Protein AF-K7EMR5-F1 (afdb_monomer)

GO terms:
  GO:0005829 cytosol (C, IDA)

Foldseek 3Di:
DVLVVLQCCCCVPLVHHDDPVLRQDPCCCVPVVDVVSVVSVVLSVLLSCCRDPCNVVVLVVLVVDDPVSVVVSLVSNVVVVVVSDPDDDDPPCVVCPVVSVVVSVVVVVVVVVVVVVVVVVVVVVVVVVVVVVVVVVVVVVVVVVVVVVPPDPDDDD

Secondary structure (DSSP, 8-state):
-HHHHHHHHHHHTS-----GGGS--HHHHHHH--HHHHHHHHHHHHHHHHHSTTHHHHHHHHHTS-HHHHHHHHHHHHHHHHHT-SS---S-GGGHHHHHHHHHHHHHHHHHHHHHHHHHHHHHHHHHHHHHHHHHHHHHHHHHHHHHHSS------

InterPro domains:
  IPR036872 CH domain superfamily [G3DSA:1.10.418.10] (1-84)
  IPR043936 HOOK, N-terminal [PF19047] (2-79)

pLDDT: mean 74.41, std 15.24, range [36.25, 96.5]

Sequence (157 aa):
MVLRSLVEYSQDVLAHPVSEEHLPDVSLIGEFSDPAELGKLLQLVLGCAISCEKKQDHIQRIMTLEESVQHVVMEAIQELMTKDTPDSLSPETYGNFDSQSRRYYFLSEEAEEGDELQQRCLDLERQLMLLSEEKQSLAQENAGLRERMGRPEGEGT

Radius of gyration: 29.7 Å; Cα contacts (8 Å, |Δi|>4): 59; chains: 1; bounding box: 85×49×80 Å

Structure (mmCIF, N/CA/C/O backbone):
data_AF-K7EMR5-F1
#
_entry.id   AF-K7EMR5-F1
#
loop_
_atom_site.group_PDB
_atom_site.id
_atom_site.type_symbol
_atom_site.label_atom_id
_atom_site.label_alt_id
_atom_site.label_comp_id
_atom_site.label_asym_id
_atom_site.label_entity_id
_atom_site.label_seq_id
_atom_site.pdbx_PDB_ins_code
_atom_site.Cartn_x
_atom_site.Cartn_y
_atom_site.Cartn_z
_atom_site.occupancy
_atom_site.B_iso_or_equiv
_atom_site.auth_seq_id
_atom_site.auth_comp_id
_atom_site.auth_asym_id
_atom_site.auth_atom_id
_atom_site.pdbx_PDB_model_num
ATOM 1 N N . MET A 1 1 ? 3.604 14.115 -19.178 1.00 62.75 1 MET A N 1
ATOM 2 C CA . MET A 1 1 ? 2.618 14.618 -18.192 1.00 62.75 1 MET A CA 1
ATOM 3 C C . MET A 1 1 ? 2.423 13.631 -17.051 1.00 62.75 1 MET A C 1
ATOM 5 O O . MET A 1 1 ? 2.716 14.007 -15.932 1.00 62.75 1 MET A O 1
ATOM 9 N N . VAL A 1 2 ? 2.045 12.376 -17.322 1.00 77.00 2 VAL A N 1
ATOM 10 C CA . VAL A 1 2 ? 1.773 11.359 -16.282 1.00 77.00 2 VAL A CA 1
ATOM 11 C C . VAL A 1 2 ? 2.958 11.110 -15.337 1.00 77.00 2 VAL A C 1
ATOM 13 O O . VAL A 1 2 ? 2.779 11.177 -14.128 1.00 77.00 2 VAL A O 1
ATOM 16 N N . LEU A 1 3 ? 4.171 10.906 -15.868 1.00 78.44 3 LEU A N 1
ATOM 17 C CA . LEU A 1 3 ? 5.360 10.665 -15.037 1.00 78.44 3 LEU A CA 1
ATOM 18 C C 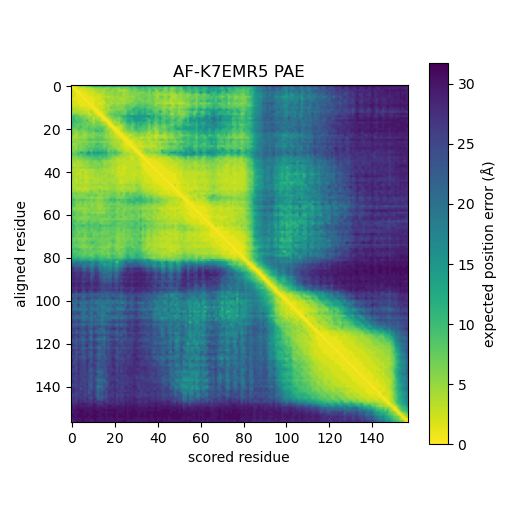. LEU A 1 3 ? 5.654 11.823 -14.076 1.00 78.44 3 LEU A C 1
ATOM 20 O O . LEU A 1 3 ? 5.881 11.611 -12.894 1.00 78.44 3 LEU A O 1
ATOM 24 N N . ARG A 1 4 ? 5.600 13.058 -14.581 1.00 78.31 4 ARG A N 1
ATOM 25 C CA . ARG A 1 4 ? 5.850 14.257 -13.779 1.00 78.31 4 ARG A CA 1
ATOM 26 C C . ARG A 1 4 ? 4.850 14.375 -12.627 1.00 78.31 4 ARG A C 1
ATOM 28 O O . ARG A 1 4 ? 5.267 14.607 -11.505 1.00 78.31 4 ARG A O 1
ATOM 35 N N . SER A 1 5 ? 3.565 14.150 -12.896 1.00 81.62 5 SER A N 1
ATOM 36 C CA . SER A 1 5 ? 2.531 14.180 -11.857 1.00 81.62 5 SER A CA 1
ATOM 37 C C . SER A 1 5 ? 2.688 13.059 -10.823 1.00 81.62 5 SER A C 1
ATOM 39 O O . SER A 1 5 ? 2.397 13.283 -9.657 1.00 81.62 5 SER A O 1
ATOM 41 N N . LEU A 1 6 ? 3.165 11.872 -11.220 1.00 80.25 6 LEU A N 1
ATOM 42 C CA . LEU A 1 6 ? 3.470 10.775 -10.289 1.00 80.25 6 LEU A CA 1
ATOM 43 C C . LEU A 1 6 ? 4.665 11.095 -9.387 1.00 80.25 6 LEU A C 1
ATOM 45 O O . LEU A 1 6 ? 4.617 10.827 -8.193 1.00 80.25 6 LEU A O 1
ATOM 49 N N . VAL A 1 7 ? 5.720 11.685 -9.948 1.00 78.69 7 VAL A N 1
ATOM 50 C CA . VAL A 1 7 ? 6.920 12.077 -9.196 1.00 78.69 7 VAL A CA 1
ATOM 51 C C . VAL A 1 7 ? 6.600 13.217 -8.229 1.00 78.69 7 VAL A C 1
ATOM 53 O O . VAL A 1 7 ? 6.974 13.133 -7.064 1.00 78.69 7 VAL A O 1
ATOM 56 N N . GLU A 1 8 ? 5.850 14.228 -8.683 1.00 81.19 8 GLU A N 1
ATOM 57 C CA . GLU A 1 8 ? 5.334 15.310 -7.831 1.00 81.19 8 GLU A CA 1
ATOM 58 C C . GLU A 1 8 ? 4.451 14.735 -6.708 1.00 81.19 8 GLU A C 1
ATOM 60 O O . GLU A 1 8 ? 4.652 15.064 -5.547 1.00 81.19 8 GLU A O 1
ATOM 65 N N . TYR A 1 9 ? 3.546 13.792 -7.000 1.00 78.00 9 TYR A N 1
ATOM 66 C CA . TYR A 1 9 ? 2.735 13.128 -5.968 1.00 78.00 9 TYR A CA 1
ATOM 67 C C . TYR A 1 9 ? 3.584 12.330 -4.962 1.00 78.00 9 TYR A C 1
ATOM 69 O O . TYR A 1 9 ? 3.358 12.412 -3.756 1.00 78.00 9 TYR A O 1
ATOM 77 N N . SER A 1 10 ? 4.591 11.592 -5.433 1.00 73.31 10 SER A N 1
ATOM 78 C CA . SER A 1 10 ? 5.501 10.839 -4.563 1.00 73.31 10 SER A CA 1
ATOM 79 C C . SER A 1 10 ? 6.297 11.745 -3.624 1.00 73.31 10 SER A C 1
ATOM 81 O O . SER A 1 10 ? 6.421 11.454 -2.435 1.00 73.31 10 SER A O 1
ATOM 83 N N . GLN A 1 11 ? 6.817 12.857 -4.141 1.00 75.50 11 GLN A N 1
ATOM 84 C CA . GLN A 1 11 ? 7.631 13.785 -3.360 1.00 75.50 11 GLN A CA 1
ATOM 85 C C . GLN A 1 11 ? 6.783 14.649 -2.422 1.00 75.50 11 GLN A C 1
ATOM 87 O O . GLN A 1 11 ? 7.103 14.754 -1.240 1.00 75.50 11 GLN A O 1
ATOM 92 N N . ASP A 1 12 ? 5.690 15.225 -2.924 1.00 73.62 12 ASP A N 1
ATOM 93 C CA . ASP A 1 12 ? 4.921 16.241 -2.200 1.00 73.62 12 ASP A CA 1
ATOM 94 C C . ASP A 1 12 ? 3.846 15.640 -1.286 1.00 73.62 12 ASP A C 1
ATOM 96 O O . ASP A 1 12 ? 3.530 16.221 -0.248 1.00 73.62 12 ASP A O 1
ATOM 100 N N . VAL A 1 13 ? 3.268 14.490 -1.657 1.00 72.75 13 VAL A N 1
ATOM 101 C CA . VAL A 1 13 ? 2.160 13.865 -0.908 1.00 72.75 13 VAL A CA 1
ATOM 102 C C . VAL A 1 13 ? 2.629 12.652 -0.115 1.00 72.75 13 VAL A C 1
ATOM 104 O O . VAL A 1 13 ? 2.249 12.499 1.043 1.00 72.75 13 VAL A O 1
ATOM 107 N N . LEU A 1 14 ? 3.465 11.799 -0.709 1.00 68.44 14 LEU A N 1
ATOM 108 C CA . LEU A 1 14 ? 3.949 10.576 -0.053 1.00 68.44 14 LEU A CA 1
ATOM 109 C C . LEU A 1 14 ? 5.230 10.794 0.766 1.00 68.44 14 LEU A C 1
ATOM 111 O O . LEU A 1 14 ? 5.680 9.871 1.449 1.00 68.44 14 LEU A O 1
ATOM 115 N N . ALA A 1 15 ? 5.819 11.996 0.686 1.00 66.19 15 ALA A N 1
ATOM 116 C CA . ALA A 1 15 ? 7.096 12.364 1.301 1.00 66.19 15 ALA A CA 1
ATOM 117 C C . ALA A 1 15 ? 8.231 11.354 1.017 1.00 66.19 15 ALA A C 1
ATOM 119 O O . ALA A 1 15 ? 9.170 11.234 1.803 1.00 66.19 15 ALA A O 1
ATOM 120 N N . HIS A 1 16 ? 8.139 10.629 -0.103 1.00 66.31 16 HIS A N 1
ATOM 121 C CA . HIS A 1 16 ? 9.112 9.636 -0.548 1.00 66.31 16 HIS A CA 1
ATOM 122 C C . HIS A 1 16 ? 9.869 10.193 -1.759 1.00 66.31 16 HIS A C 1
ATOM 124 O O . HIS A 1 16 ? 9.310 10.258 -2.865 1.00 66.31 16 HIS A O 1
ATOM 130 N N . PRO A 1 17 ? 11.127 10.638 -1.580 1.00 60.53 17 PRO A N 1
ATOM 131 C CA . PRO A 1 17 ? 11.932 11.141 -2.679 1.00 60.53 17 PRO A CA 1
ATOM 132 C C . PRO A 1 17 ? 12.360 9.991 -3.596 1.00 60.53 17 PRO A C 1
ATOM 134 O O . PRO A 1 17 ? 13.210 9.181 -3.247 1.00 60.53 17 PRO A O 1
ATOM 137 N N . VAL A 1 18 ? 11.790 9.948 -4.800 1.00 66.44 18 VAL A N 1
ATOM 138 C CA . VAL A 1 18 ? 12.200 9.001 -5.849 1.00 66.44 18 VAL A CA 1
ATOM 139 C C . VAL A 1 18 ? 13.603 9.369 -6.338 1.00 66.44 18 VAL A C 1
ATOM 141 O O . VAL A 1 18 ? 13.818 10.504 -6.774 1.00 66.44 18 VAL A O 1
ATOM 144 N N . SER A 1 19 ? 14.550 8.429 -6.288 1.00 66.69 19 SER A N 1
ATOM 145 C CA . SER A 1 19 ? 15.902 8.636 -6.828 1.00 66.69 19 SER A CA 1
ATOM 146 C C . SER A 1 19 ? 15.911 8.704 -8.359 1.00 66.69 19 SER A C 1
ATOM 148 O O . SER A 1 19 ? 15.122 8.041 -9.033 1.00 66.69 19 SER A O 1
ATOM 150 N N . GLU A 1 20 ? 16.854 9.470 -8.924 1.00 65.19 20 GLU A N 1
ATOM 151 C CA . GLU A 1 20 ? 17.022 9.629 -10.382 1.00 65.19 20 GLU A CA 1
ATOM 152 C C . GLU A 1 20 ? 17.265 8.303 -11.121 1.00 65.19 20 GLU A C 1
ATOM 154 O O . GLU A 1 20 ? 16.918 8.193 -12.293 1.00 65.19 20 GLU A O 1
ATOM 159 N N . GLU A 1 21 ? 17.789 7.270 -10.453 1.00 62.56 21 GLU A N 1
ATOM 160 C CA . GLU A 1 21 ? 17.985 5.944 -11.059 1.00 62.56 21 GLU A CA 1
ATOM 161 C C . GLU A 1 21 ? 16.680 5.149 -11.265 1.00 62.56 21 GLU A C 1
ATOM 163 O O . GLU A 1 21 ? 16.626 4.240 -12.100 1.00 62.56 21 GLU A O 1
ATOM 168 N N . HIS A 1 22 ? 15.624 5.484 -10.515 1.00 66.62 22 HIS A N 1
ATOM 169 C CA . HIS A 1 22 ? 14.318 4.813 -10.569 1.00 66.62 22 HIS A CA 1
ATOM 170 C C . HIS A 1 22 ? 13.307 5.566 -11.426 1.00 66.62 22 HIS A C 1
ATOM 172 O O . HIS A 1 22 ? 12.196 5.082 -11.637 1.00 66.62 22 HIS A O 1
ATOM 178 N N . LEU A 1 23 ? 13.687 6.736 -11.936 1.00 76.56 23 LEU A N 1
ATOM 179 C CA . LEU A 1 23 ? 12.877 7.497 -12.869 1.00 76.56 23 LEU A CA 1
ATOM 180 C C . LEU A 1 23 ? 12.849 6.777 -14.230 1.00 76.56 23 LEU A C 1
ATOM 182 O O . LEU A 1 23 ? 13.896 6.627 -14.860 1.00 76.56 23 LEU A O 1
ATOM 186 N N . PRO A 1 24 ? 11.674 6.321 -14.697 1.00 81.31 24 PRO A N 1
ATOM 187 C CA . PRO A 1 24 ? 11.547 5.677 -15.997 1.00 81.31 24 PRO A CA 1
ATOM 188 C C . PRO A 1 24 ? 11.782 6.673 -17.135 1.00 81.31 24 PRO A C 1
ATOM 190 O O . PRO A 1 24 ? 11.208 7.769 -17.155 1.00 81.31 24 PRO A O 1
ATOM 193 N N . ASP A 1 25 ? 12.554 6.265 -18.136 1.00 81.25 25 ASP A N 1
ATOM 194 C CA . ASP A 1 25 ? 12.742 7.035 -19.358 1.00 81.25 25 ASP A CA 1
ATOM 195 C C . ASP A 1 25 ? 11.563 6.816 -20.316 1.00 81.25 25 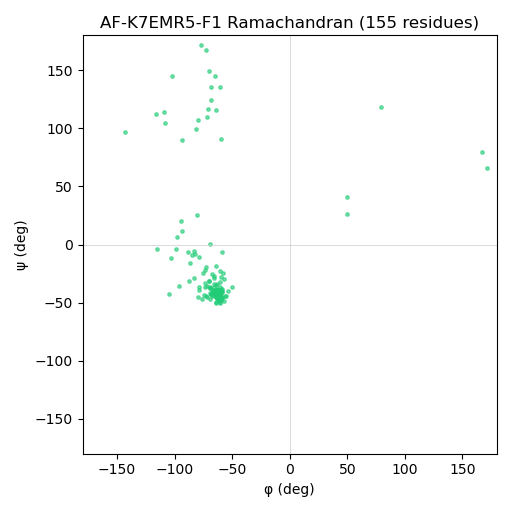ASP A C 1
ATOM 197 O O . ASP A 1 25 ? 11.466 5.840 -21.064 1.00 81.25 25 ASP A O 1
ATOM 201 N N . VAL A 1 26 ? 10.646 7.781 -20.314 1.00 80.81 26 VAL A N 1
ATOM 202 C CA . VAL A 1 26 ? 9.466 7.806 -21.191 1.00 80.81 26 VAL A CA 1
ATOM 203 C C . VAL A 1 26 ? 9.812 7.819 -22.683 1.00 80.81 26 VAL A C 1
ATOM 205 O O . VAL A 1 26 ? 8.975 7.403 -23.487 1.00 80.81 26 VAL A O 1
ATOM 208 N N . SER A 1 27 ? 11.013 8.260 -23.062 1.00 81.25 27 SER A N 1
ATOM 209 C CA . SER A 1 27 ? 11.477 8.253 -24.455 1.00 81.25 27 SER A CA 1
ATOM 210 C C . SER A 1 27 ? 11.799 6.825 -24.892 1.00 81.25 27 SER A C 1
ATOM 212 O O . SER A 1 27 ? 11.336 6.381 -25.939 1.00 81.25 27 SER A O 1
ATOM 214 N N . LEU A 1 28 ? 12.495 6.064 -24.041 1.00 78.88 28 LEU A N 1
ATOM 215 C CA . LEU A 1 28 ? 12.808 4.654 -24.290 1.00 78.88 28 LEU A CA 1
ATOM 216 C C . LEU A 1 28 ? 11.550 3.772 -24.309 1.00 78.88 28 LEU A C 1
ATOM 218 O O . LEU A 1 28 ? 11.428 2.880 -25.151 1.00 78.88 28 LEU A O 1
ATOM 222 N N . ILE A 1 29 ? 10.566 4.069 -23.455 1.00 82.50 29 ILE A N 1
ATOM 223 C CA . ILE A 1 29 ? 9.261 3.388 -23.478 1.00 82.50 29 ILE A CA 1
ATOM 224 C C . ILE A 1 29 ? 8.523 3.677 -24.791 1.00 82.50 29 ILE A C 1
ATOM 226 O O . ILE A 1 29 ? 8.023 2.757 -25.437 1.00 82.50 29 ILE A O 1
ATOM 230 N N . GLY A 1 30 ? 8.436 4.950 -25.185 1.00 80.19 30 GLY A N 1
ATOM 231 C CA . GLY A 1 30 ? 7.654 5.373 -26.347 1.00 80.19 30 GLY A CA 1
ATOM 232 C C . GLY A 1 30 ? 8.269 4.981 -27.690 1.00 80.19 30 GLY A C 1
ATOM 233 O O . GLY A 1 30 ? 7.536 4.651 -28.620 1.00 80.19 30 GLY A O 1
ATOM 234 N N . GLU A 1 31 ? 9.598 5.004 -27.795 1.00 83.50 31 GLU A N 1
ATOM 235 C CA . GLU A 1 31 ? 10.309 4.778 -29.059 1.00 83.50 31 GLU A CA 1
ATOM 236 C C . GLU A 1 31 ? 10.774 3.331 -29.237 1.00 83.50 31 GLU A C 1
ATOM 238 O O . GLU A 1 31 ? 10.729 2.807 -30.350 1.00 83.50 31 GLU A O 1
ATOM 243 N N . PHE A 1 32 ? 11.183 2.665 -28.154 1.00 80.12 32 PHE A N 1
ATOM 244 C CA . PHE A 1 32 ? 11.791 1.331 -28.214 1.00 80.12 32 PHE A CA 1
ATOM 245 C C . PHE A 1 32 ? 10.950 0.248 -27.537 1.00 80.12 32 PHE A C 1
ATOM 247 O O . PHE A 1 32 ? 11.304 -0.926 -27.624 1.00 80.12 32 PHE A O 1
ATOM 254 N N . SER A 1 33 ? 9.822 0.615 -26.910 1.00 80.81 33 SER A N 1
ATOM 255 C CA . SER A 1 33 ? 9.002 -0.308 -26.111 1.00 80.81 33 SER A CA 1
ATOM 256 C C . SER A 1 33 ? 9.847 -1.084 -25.098 1.00 80.81 33 SER A C 1
ATOM 258 O O . SER A 1 33 ? 9.665 -2.289 -24.927 1.00 80.81 33 SER A O 1
ATOM 260 N N . ASP A 1 34 ? 10.801 -0.393 -24.463 1.00 85.19 34 ASP A N 1
ATOM 261 C CA . ASP A 1 34 ? 11.733 -1.017 -23.531 1.00 85.19 34 ASP A CA 1
ATOM 262 C C . ASP A 1 34 ? 10.971 -1.579 -22.311 1.00 85.19 34 ASP A C 1
ATOM 264 O O . ASP A 1 34 ? 10.362 -0.812 -21.551 1.00 85.19 34 ASP A O 1
ATOM 268 N N . PRO A 1 35 ? 10.972 -2.911 -22.107 1.00 81.62 35 PRO A N 1
ATOM 269 C CA . PRO A 1 35 ? 10.250 -3.533 -21.006 1.00 81.62 35 PRO A CA 1
ATOM 270 C C . PRO A 1 35 ? 10.845 -3.183 -19.636 1.00 81.62 35 PRO A C 1
ATOM 272 O O . PRO A 1 35 ? 10.112 -3.204 -18.647 1.00 81.62 35 PRO A O 1
ATOM 275 N N . ALA A 1 36 ? 12.135 -2.844 -19.552 1.00 81.94 36 ALA A N 1
ATOM 276 C CA . ALA A 1 36 ? 12.775 -2.462 -18.297 1.00 81.94 36 ALA A CA 1
ATOM 277 C C . ALA A 1 36 ? 12.296 -1.078 -17.835 1.00 81.94 36 ALA A C 1
ATOM 279 O O . ALA A 1 36 ? 11.913 -0.907 -16.678 1.00 81.94 36 ALA A O 1
ATOM 280 N N . GLU A 1 37 ? 12.239 -0.107 -18.749 1.00 81.88 37 GLU A N 1
ATOM 281 C CA . GLU A 1 37 ? 11.744 1.243 -18.450 1.00 81.88 37 GLU A CA 1
ATOM 282 C C . GLU A 1 37 ? 10.234 1.246 -18.178 1.00 81.88 37 GLU A C 1
ATOM 284 O O . GLU A 1 37 ? 9.757 1.924 -17.264 1.00 81.88 37 GLU A O 1
ATOM 289 N N . LEU A 1 38 ? 9.473 0.412 -18.895 1.00 83.31 38 LEU A N 1
ATOM 290 C CA . LEU A 1 38 ? 8.059 0.198 -18.591 1.00 83.31 38 LEU A CA 1
ATOM 291 C C . LEU A 1 38 ? 7.868 -0.429 -17.201 1.00 83.31 38 LEU A C 1
ATOM 293 O O . LEU A 1 38 ? 6.966 -0.027 -16.466 1.00 83.31 38 LEU A O 1
ATOM 297 N N . GLY A 1 39 ? 8.735 -1.371 -16.821 1.00 82.31 39 GLY A N 1
ATOM 298 C CA . GLY A 1 39 ? 8.759 -1.972 -15.489 1.00 82.31 39 GLY A CA 1
ATOM 299 C C . GLY A 1 39 ? 8.974 -0.939 -14.383 1.00 82.31 39 GLY A C 1
ATOM 300 O O . GLY A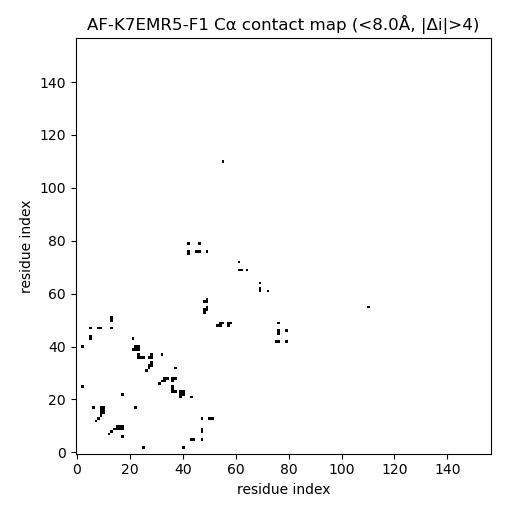 1 39 ? 8.202 -0.913 -13.426 1.00 82.31 39 GLY A O 1
ATOM 301 N N . LYS A 1 40 ? 9.938 -0.025 -14.551 1.00 82.69 40 LYS A N 1
ATOM 302 C CA . LYS A 1 40 ? 10.182 1.084 -13.608 1.00 82.69 40 LYS A CA 1
ATOM 303 C C . LYS A 1 40 ? 8.966 2.000 -13.460 1.00 82.69 40 LYS A C 1
ATOM 305 O O . LYS A 1 40 ? 8.614 2.393 -12.351 1.00 82.69 40 LYS A O 1
ATOM 310 N N . LEU A 1 41 ? 8.279 2.308 -14.564 1.00 83.69 41 LEU A N 1
ATOM 311 C CA . LEU A 1 41 ? 7.055 3.111 -14.523 1.00 83.69 41 LEU A CA 1
ATOM 312 C C . LEU A 1 41 ? 5.936 2.403 -13.751 1.00 83.69 41 LEU A C 1
ATOM 314 O O . LEU A 1 41 ? 5.265 3.031 -12.933 1.00 83.69 41 LEU A O 1
ATOM 318 N N . LEU A 1 42 ? 5.747 1.104 -13.985 1.00 84.19 42 LEU A N 1
ATOM 319 C CA . LEU A 1 42 ? 4.761 0.301 -13.262 1.00 84.19 42 LEU A CA 1
ATOM 320 C C . LEU A 1 42 ? 5.107 0.174 -11.775 1.00 84.19 42 LEU A C 1
ATOM 322 O O . LEU A 1 42 ? 4.211 0.295 -10.943 1.00 84.19 42 LEU A O 1
ATOM 326 N N . GLN A 1 43 ? 6.386 -0.002 -11.434 1.00 80.38 43 GLN A N 1
ATOM 327 C CA . GLN A 1 43 ? 6.859 -0.001 -10.049 1.00 80.38 43 GLN A CA 1
ATOM 328 C C . GLN A 1 43 ? 6.579 1.336 -9.361 1.00 80.38 43 GLN A C 1
ATOM 330 O O . GLN A 1 43 ? 6.043 1.338 -8.259 1.00 80.38 43 GLN A O 1
ATOM 335 N N . LEU A 1 44 ? 6.846 2.471 -10.011 1.00 80.88 44 LEU A N 1
ATOM 336 C CA . LEU A 1 44 ? 6.548 3.786 -9.441 1.00 80.88 44 LEU A CA 1
ATOM 337 C C . LEU A 1 44 ? 5.044 3.973 -9.184 1.00 80.88 44 LEU A C 1
ATOM 339 O O . LEU A 1 44 ? 4.645 4.466 -8.130 1.00 80.88 44 LEU A O 1
ATOM 343 N N . VAL A 1 45 ? 4.198 3.548 -10.127 1.00 85.12 45 VAL A N 1
ATOM 344 C CA . VAL A 1 45 ? 2.735 3.587 -9.963 1.00 85.12 45 VAL A CA 1
ATOM 345 C C . VAL A 1 45 ? 2.286 2.691 -8.811 1.00 85.12 45 VAL A C 1
ATOM 347 O O . VAL A 1 45 ? 1.455 3.107 -8.005 1.00 85.12 45 VAL A O 1
ATOM 350 N N . LEU A 1 46 ? 2.841 1.482 -8.713 1.00 82.94 46 LEU A N 1
ATOM 351 C CA . LEU A 1 46 ? 2.546 0.544 -7.637 1.00 82.94 46 LEU A CA 1
ATOM 352 C C . LEU A 1 46 ? 2.981 1.104 -6.279 1.00 82.94 46 LEU A C 1
ATOM 354 O O . LEU A 1 46 ? 2.178 1.096 -5.353 1.00 82.94 46 LEU A O 1
ATOM 358 N N . GLY A 1 47 ? 4.191 1.664 -6.190 1.00 79.75 47 GLY A N 1
ATOM 359 C CA . GLY A 1 47 ? 4.709 2.372 -5.017 1.00 79.75 47 GLY A CA 1
ATOM 360 C C . GLY A 1 47 ? 3.792 3.512 -4.580 1.00 79.75 47 GLY A C 1
ATOM 361 O O . GLY A 1 47 ? 3.440 3.624 -3.409 1.00 79.75 47 GLY A O 1
ATOM 362 N N . CYS A 1 48 ? 3.296 4.303 -5.533 1.00 82.38 48 CYS A N 1
ATOM 363 C CA . CYS A 1 48 ? 2.314 5.341 -5.233 1.00 82.38 48 CYS A CA 1
ATOM 364 C C . CYS A 1 48 ? 0.983 4.761 -4.725 1.00 82.38 48 CYS A C 1
ATOM 366 O O . CYS A 1 48 ? 0.378 5.320 -3.813 1.00 82.38 48 CYS A O 1
ATOM 368 N N . ALA A 1 49 ? 0.521 3.646 -5.296 1.00 82.88 49 ALA A N 1
ATOM 369 C CA . ALA A 1 49 ? -0.742 3.008 -4.930 1.00 82.88 49 ALA A CA 1
ATOM 370 C C . ALA A 1 49 ? -0.714 2.353 -3.538 1.00 82.88 49 ALA A C 1
ATOM 372 O O . ALA A 1 49 ? -1.741 2.327 -2.868 1.00 82.88 49 ALA A O 1
ATOM 373 N N . ILE A 1 50 ? 0.438 1.845 -3.091 1.00 79.50 50 ILE A N 1
ATOM 374 C CA . ILE A 1 50 ? 0.598 1.243 -1.753 1.00 79.50 50 ILE A CA 1
ATOM 375 C C . ILE A 1 50 ? 0.938 2.262 -0.659 1.00 79.50 50 ILE A C 1
ATOM 377 O O . ILE A 1 50 ? 0.830 1.946 0.524 1.00 79.50 50 ILE A O 1
ATOM 381 N N . SER A 1 51 ? 1.364 3.465 -1.039 1.00 76.00 51 SER A N 1
ATOM 382 C CA . SER A 1 51 ? 1.758 4.514 -0.093 1.00 76.00 51 SER A CA 1
ATOM 383 C C . SER A 1 51 ? 0.695 5.603 0.063 1.00 76.00 51 SER A C 1
ATOM 385 O O . SER A 1 51 ? 0.775 6.401 0.992 1.00 76.00 51 SER A O 1
ATOM 387 N N . CYS A 1 52 ? -0.321 5.643 -0.803 1.00 76.62 52 CYS A N 1
ATOM 388 C CA . CYS A 1 52 ? -1.399 6.627 -0.725 1.00 76.62 52 CYS A CA 1
ATOM 389 C C . CYS A 1 52 ? -2.373 6.368 0.439 1.00 76.62 52 CYS A C 1
ATOM 391 O O . CYS A 1 52 ? -2.415 5.289 1.029 1.00 76.62 52 CYS A O 1
ATOM 393 N N . GLU A 1 53 ? -3.231 7.346 0.738 1.00 76.00 53 GLU A N 1
ATOM 394 C CA . GLU A 1 53 ? -4.263 7.229 1.786 1.00 76.00 53 GLU A CA 1
ATOM 395 C C . GLU A 1 53 ? -5.205 6.034 1.566 1.00 76.00 53 GLU A C 1
ATOM 397 O O . GLU A 1 53 ? -5.692 5.434 2.520 1.00 76.00 53 GLU A O 1
ATOM 402 N N . LYS A 1 54 ? -5.426 5.647 0.303 1.00 76.75 54 LYS A N 1
ATOM 403 C CA . LYS A 1 54 ? -6.261 4.502 -0.088 1.00 76.75 54 LYS A CA 1
ATOM 404 C C . LYS A 1 54 ? -5.462 3.217 -0.295 1.00 76.75 54 LYS A C 1
ATOM 406 O O . LYS A 1 54 ? -5.938 2.309 -0.974 1.00 76.75 54 LYS A O 1
ATOM 411 N N . LYS A 1 55 ? -4.256 3.114 0.267 1.00 80.00 55 LYS A N 1
ATOM 412 C CA . LYS A 1 55 ? -3.403 1.927 0.121 1.00 80.00 55 LYS A CA 1
ATOM 413 C C . LYS A 1 55 ? -4.124 0.620 0.433 1.00 80.00 55 LYS A C 1
ATOM 415 O O . LYS A 1 55 ? -3.923 -0.355 -0.280 1.00 80.00 55 LYS A O 1
ATOM 420 N N . GLN A 1 56 ? -5.022 0.619 1.418 1.00 71.62 56 GLN A N 1
ATOM 421 C CA . GLN A 1 56 ? -5.786 -0.568 1.809 1.00 71.62 56 GLN A CA 1
ATOM 422 C C . GLN A 1 56 ? -6.731 -1.053 0.699 1.00 71.62 56 GLN A C 1
ATOM 424 O O . GLN A 1 56 ? -6.720 -2.232 0.357 1.00 71.62 56 GLN A O 1
ATOM 429 N N . ASP A 1 57 ? -7.447 -0.146 0.030 1.00 82.12 57 ASP A N 1
ATOM 430 C CA . ASP A 1 57 ? -8.305 -0.470 -1.122 1.00 82.12 57 ASP A CA 1
ATOM 431 C C . ASP A 1 57 ? -7.516 -1.073 -2.297 1.00 82.12 57 ASP A C 1
ATOM 433 O O . ASP A 1 57 ? -8.050 -1.848 -3.102 1.00 82.12 57 ASP A O 1
ATOM 437 N N . HIS A 1 58 ? -6.257 -0.658 -2.455 1.00 81.38 58 HIS A N 1
ATOM 438 C CA . HIS A 1 58 ? -5.360 -1.160 -3.491 1.00 81.38 58 HIS A CA 1
ATOM 439 C C . HIS A 1 58 ? -4.765 -2.518 -3.103 1.00 81.38 58 HIS A C 1
ATOM 441 O O . HIS A 1 58 ? -4.799 -3.444 -3.913 1.00 81.38 58 HIS A O 1
ATOM 447 N N . ILE A 1 59 ? -4.310 -2.665 -1.859 1.00 79.25 59 ILE A N 1
ATOM 448 C CA . ILE A 1 59 ? -3.797 -3.910 -1.275 1.00 79.25 59 ILE A CA 1
ATOM 449 C C . ILE A 1 59 ? -4.872 -5.007 -1.303 1.00 79.25 59 ILE A C 1
ATOM 451 O O . ILE A 1 59 ? -4.627 -6.106 -1.801 1.00 79.25 59 ILE A O 1
ATOM 455 N N . GLN A 1 60 ? -6.103 -4.697 -0.897 1.00 75.19 60 GLN A N 1
ATOM 456 C CA . GLN A 1 60 ? -7.212 -5.648 -0.935 1.00 75.19 60 GLN A CA 1
ATOM 457 C C . GLN A 1 60 ? -7.537 -6.090 -2.367 1.00 75.19 60 GLN A C 1
ATOM 459 O O . GLN A 1 60 ? -7.776 -7.271 -2.608 1.00 75.19 60 GLN A O 1
ATOM 464 N N . ARG A 1 61 ? -7.487 -5.178 -3.349 1.00 79.75 61 ARG A N 1
ATOM 465 C CA . ARG A 1 61 ? -7.626 -5.551 -4.768 1.00 79.75 61 ARG A CA 1
ATOM 466 C C . ARG A 1 61 ? -6.510 -6.481 -5.224 1.00 79.75 61 ARG A C 1
ATOM 468 O O . ARG A 1 61 ? -6.804 -7.427 -5.950 1.00 79.75 61 ARG A O 1
ATOM 475 N N . ILE A 1 62 ? -5.272 -6.260 -4.785 1.00 82.69 62 ILE A N 1
ATOM 476 C CA . ILE A 1 62 ? -4.150 -7.158 -5.083 1.00 82.69 62 ILE A CA 1
ATOM 477 C C . ILE A 1 62 ? -4.445 -8.567 -4.544 1.00 82.69 62 ILE A C 1
ATOM 479 O O . ILE A 1 62 ? -4.278 -9.525 -5.290 1.00 82.69 62 ILE A O 1
ATOM 483 N N . MET A 1 63 ? -5.014 -8.712 -3.340 1.00 77.25 63 MET A N 1
ATOM 484 C CA . MET A 1 63 ? -5.412 -10.029 -2.797 1.00 77.25 63 MET A CA 1
ATOM 485 C C . MET A 1 63 ? -6.510 -10.754 -3.576 1.00 77.25 63 MET A C 1
ATOM 487 O O . MET A 1 63 ? -6.701 -11.954 -3.394 1.00 77.25 63 MET A O 1
ATOM 491 N N . THR A 1 64 ? -7.272 -10.046 -4.409 1.00 82.06 64 THR A N 1
ATOM 492 C CA . THR A 1 64 ? -8.293 -10.678 -5.261 1.00 82.06 64 THR A CA 1
ATOM 493 C C . THR A 1 64 ? -7.726 -11.223 -6.571 1.00 82.06 64 THR A C 1
ATOM 495 O O . THR A 1 64 ? -8.442 -11.902 -7.307 1.00 82.06 64 THR A O 1
ATOM 498 N N . LEU A 1 65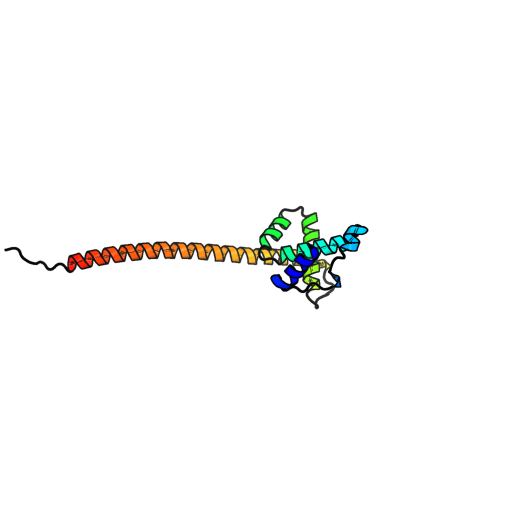 ? -6.459 -10.923 -6.881 1.00 82.75 65 LEU A N 1
ATOM 499 C CA . LEU A 1 65 ? -5.777 -11.410 -8.079 1.00 82.75 65 LEU A CA 1
ATOM 500 C C . LEU A 1 65 ? -5.349 -12.874 -7.920 1.00 82.75 65 LEU A C 1
ATOM 502 O O . LEU A 1 65 ? -5.436 -13.458 -6.846 1.00 82.75 65 LEU A O 1
ATOM 506 N N . GLU A 1 66 ? -4.868 -13.476 -9.002 1.00 84.19 66 GLU A N 1
ATOM 507 C CA . GLU A 1 66 ? -4.297 -14.823 -8.969 1.00 84.19 66 GLU A CA 1
ATOM 508 C C . GLU A 1 66 ? -3.013 -14.864 -8.123 1.00 84.19 66 GLU A C 1
ATOM 510 O O . GLU A 1 66 ? -2.228 -13.917 -8.142 1.00 84.19 66 GLU A O 1
ATOM 515 N N . GLU A 1 67 ? -2.771 -15.969 -7.414 1.00 78.12 67 GLU A N 1
ATOM 516 C CA . GLU A 1 67 ? -1.620 -16.151 -6.513 1.00 78.12 67 GLU A CA 1
ATOM 517 C C . GLU A 1 67 ? -0.274 -15.865 -7.206 1.00 78.12 67 GLU A C 1
ATOM 519 O O . GLU A 1 67 ? 0.592 -15.188 -6.655 1.00 78.12 67 GLU A O 1
ATOM 524 N N . SER A 1 68 ? -0.129 -16.287 -8.465 1.00 80.25 68 SER A N 1
ATOM 525 C CA . SER A 1 68 ? 1.054 -16.011 -9.289 1.00 80.25 68 SER A CA 1
ATOM 526 C C . SER A 1 68 ? 1.306 -14.511 -9.488 1.00 80.25 68 SER A C 1
ATOM 528 O O . SER A 1 68 ? 2.449 -14.060 -9.451 1.00 80.25 68 SER A O 1
ATOM 530 N N . VAL A 1 69 ? 0.243 -13.721 -9.647 1.00 81.00 69 VAL A N 1
ATOM 531 C CA . VAL A 1 69 ? 0.311 -12.265 -9.819 1.00 81.00 69 VAL A CA 1
ATOM 532 C C . VAL A 1 69 ? 0.538 -11.576 -8.477 1.00 81.00 69 VAL A C 1
ATOM 534 O O . VAL A 1 69 ? 1.329 -10.638 -8.403 1.00 81.00 69 VAL A O 1
ATOM 537 N N . GLN A 1 70 ? -0.100 -12.063 -7.410 1.00 75.62 70 GLN A N 1
ATOM 538 C CA . GLN A 1 70 ? 0.122 -11.564 -6.052 1.00 75.62 70 GLN A CA 1
ATOM 539 C C . GLN A 1 70 ? 1.595 -11.661 -5.658 1.00 75.62 70 GLN A C 1
ATOM 541 O O . GLN A 1 70 ? 2.146 -10.689 -5.148 1.00 75.62 70 GLN A O 1
ATOM 546 N N . HIS A 1 71 ? 2.248 -12.788 -5.957 1.00 76.25 71 HIS A N 1
ATOM 547 C CA . HIS A 1 71 ? 3.671 -12.976 -5.683 1.00 76.25 71 HIS A CA 1
ATOM 548 C C . HIS A 1 71 ? 4.553 -11.950 -6.393 1.00 76.25 71 HIS A C 1
ATOM 550 O O . HIS A 1 71 ? 5.383 -11.316 -5.746 1.00 76.25 71 HIS A O 1
ATOM 556 N N . VAL A 1 72 ? 4.331 -11.731 -7.691 1.00 82.25 72 VAL A N 1
ATOM 557 C CA . VAL A 1 72 ? 5.103 -10.753 -8.475 1.00 82.25 72 VAL A CA 1
ATOM 558 C C . VAL A 1 72 ? 4.898 -9.331 -7.943 1.00 82.25 72 VAL A C 1
ATOM 560 O O . VAL A 1 72 ? 5.850 -8.562 -7.819 1.00 82.25 72 VAL A O 1
ATOM 563 N N . VAL A 1 73 ? 3.660 -8.976 -7.592 1.00 82.81 73 VAL A N 1
ATOM 564 C CA . VAL A 1 73 ? 3.340 -7.660 -7.022 1.00 82.81 73 VAL A CA 1
ATOM 565 C C . VAL A 1 73 ? 3.973 -7.496 -5.639 1.00 82.81 73 VAL A C 1
ATOM 567 O O . VAL A 1 73 ? 4.540 -6.446 -5.352 1.00 82.81 73 VAL A O 1
ATOM 570 N N . MET A 1 74 ? 3.942 -8.532 -4.801 1.00 80.62 74 MET A N 1
ATOM 571 C CA . MET A 1 74 ? 4.561 -8.523 -3.476 1.00 80.62 74 MET A CA 1
ATOM 572 C C . MET A 1 74 ? 6.085 -8.360 -3.553 1.00 80.62 74 MET A C 1
ATOM 574 O O . MET A 1 74 ? 6.649 -7.569 -2.797 1.00 80.62 74 MET A O 1
ATOM 578 N N . GLU A 1 75 ? 6.751 -9.050 -4.484 1.00 78.56 75 GLU A N 1
ATOM 579 C CA . GLU A 1 75 ? 8.188 -8.881 -4.733 1.00 78.56 75 GLU A CA 1
ATOM 580 C C . GLU A 1 75 ? 8.524 -7.449 -5.169 1.00 78.56 75 GLU A C 1
ATOM 582 O O . GLU A 1 7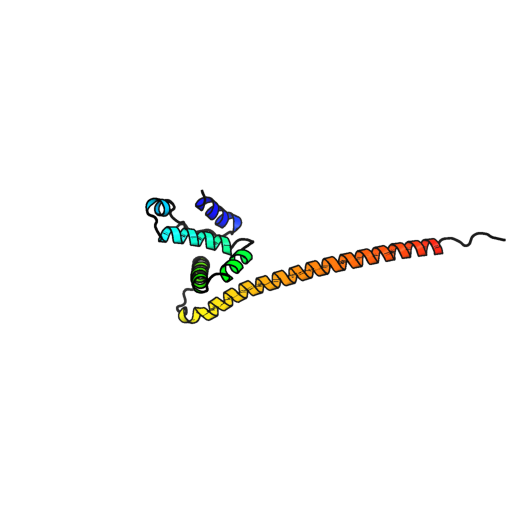5 ? 9.455 -6.848 -4.632 1.00 78.56 75 GLU A O 1
ATOM 587 N N . ALA A 1 76 ? 7.728 -6.862 -6.068 1.00 78.50 76 ALA A N 1
ATOM 588 C CA . ALA A 1 76 ? 7.922 -5.486 -6.524 1.00 78.50 76 ALA A CA 1
ATOM 589 C C . ALA A 1 76 ? 7.706 -4.448 -5.405 1.00 78.50 76 ALA A C 1
ATOM 591 O O . ALA A 1 76 ? 8.480 -3.499 -5.290 1.00 78.50 76 ALA A O 1
ATOM 592 N N . ILE A 1 77 ? 6.690 -4.637 -4.553 1.00 77.62 77 ILE A N 1
ATOM 593 C CA . ILE A 1 77 ? 6.446 -3.799 -3.364 1.00 77.62 77 ILE A CA 1
ATOM 594 C C . ILE A 1 77 ? 7.635 -3.868 -2.405 1.00 77.62 77 ILE A C 1
ATOM 596 O O . ILE A 1 77 ? 8.058 -2.854 -1.850 1.00 77.62 77 ILE A O 1
ATOM 600 N N . GLN A 1 78 ? 8.178 -5.067 -2.202 1.00 71.06 78 GLN A N 1
ATOM 601 C CA . GLN A 1 78 ? 9.306 -5.248 -1.309 1.00 71.06 78 GLN A CA 1
ATOM 602 C C . GLN A 1 78 ? 10.576 -4.614 -1.867 1.00 71.06 78 GLN A C 1
ATOM 604 O O . GLN A 1 78 ? 11.281 -3.981 -1.092 1.00 71.06 78 GLN A O 1
ATOM 609 N N . GLU A 1 79 ? 10.850 -4.741 -3.169 1.00 73.06 79 GLU A N 1
ATOM 610 C CA . GLU A 1 79 ? 11.999 -4.087 -3.807 1.00 73.06 79 GLU A CA 1
ATOM 611 C C . GLU A 1 79 ? 11.949 -2.562 -3.639 1.00 73.06 79 GLU A C 1
ATOM 613 O O . GLU A 1 79 ? 12.981 -1.944 -3.387 1.00 73.06 79 GLU A O 1
ATOM 618 N N . LEU A 1 80 ? 10.753 -1.967 -3.715 1.00 70.62 80 LEU A N 1
ATOM 619 C CA . LEU A 1 80 ? 10.538 -0.544 -3.441 1.00 70.62 80 LEU A CA 1
ATOM 620 C C . LEU A 1 80 ? 10.858 -0.207 -1.975 1.00 70.62 80 LEU A C 1
ATOM 622 O O . LEU A 1 80 ? 11.666 0.672 -1.706 1.00 70.62 80 LEU A O 1
ATOM 626 N N . MET A 1 81 ? 10.304 -0.967 -1.026 1.00 68.25 81 MET A N 1
ATOM 627 C CA . MET A 1 81 ? 10.472 -0.718 0.415 1.00 68.25 81 MET A CA 1
ATOM 628 C C . MET A 1 81 ? 11.891 -1.000 0.937 1.00 68.25 81 MET A C 1
ATOM 630 O O . MET A 1 81 ? 12.322 -0.369 1.899 1.00 68.25 81 MET A O 1
ATOM 634 N N . THR A 1 82 ? 12.625 -1.958 0.355 1.00 62.78 82 THR A N 1
ATOM 635 C CA . THR A 1 82 ? 14.003 -2.275 0.770 1.00 62.78 82 THR A CA 1
ATOM 636 C C . THR A 1 82 ? 15.038 -1.351 0.143 1.00 62.78 82 THR A C 1
ATOM 638 O O . THR A 1 82 ? 16.061 -1.105 0.779 1.00 62.78 82 THR A O 1
ATOM 641 N N . LYS A 1 83 ? 14.792 -0.810 -1.059 1.00 58.16 83 LYS A N 1
ATOM 642 C CA . LYS A 1 83 ? 15.666 0.203 -1.681 1.00 58.16 83 LYS A CA 1
ATOM 643 C C . LYS A 1 83 ? 15.685 1.529 -0.919 1.00 58.16 83 LYS A C 1
ATOM 645 O O . LYS A 1 83 ? 16.707 2.208 -0.955 1.00 58.16 83 LYS A O 1
ATOM 650 N N . ASP A 1 84 ? 14.616 1.855 -0.194 1.00 49.62 84 ASP A N 1
ATOM 651 C CA . ASP A 1 84 ? 14.514 3.080 0.611 1.00 49.62 84 ASP A CA 1
ATOM 652 C C . ASP A 1 84 ? 15.185 2.980 2.003 1.00 49.62 84 ASP A C 1
ATOM 654 O O . ASP A 1 84 ? 15.364 3.989 2.688 1.00 49.62 84 ASP A O 1
ATOM 658 N N . THR A 1 85 ? 15.632 1.788 2.425 1.00 39.03 85 THR A N 1
ATOM 659 C CA . THR A 1 85 ? 16.400 1.583 3.671 1.00 39.03 85 THR A CA 1
ATOM 660 C C . THR A 1 85 ? 17.865 1.230 3.376 1.00 39.03 85 THR A C 1
ATOM 662 O O . THR A 1 85 ? 18.121 0.129 2.891 1.00 39.03 85 THR A O 1
ATOM 665 N N . PRO A 1 86 ? 18.860 2.080 3.717 1.00 39.78 86 PRO A N 1
ATOM 666 C CA . PRO A 1 86 ? 20.268 1.827 3.386 1.00 39.78 86 PRO A CA 1
ATOM 667 C C . PRO A 1 86 ? 20.943 0.662 4.135 1.00 39.78 86 PRO A C 1
ATOM 669 O O . PRO A 1 86 ? 22.122 0.419 3.906 1.00 39.78 86 PRO A O 1
ATOM 672 N N . ASP A 1 87 ? 20.254 -0.060 5.022 1.00 38.09 87 ASP A N 1
ATOM 673 C CA . ASP A 1 87 ? 20.878 -1.069 5.884 1.00 38.09 87 ASP A CA 1
ATOM 674 C C . ASP A 1 87 ? 19.967 -2.284 6.103 1.00 38.09 87 ASP A C 1
ATOM 676 O O . ASP A 1 87 ? 19.109 -2.278 6.985 1.00 38.09 87 ASP A O 1
ATOM 680 N N . SER A 1 88 ? 20.170 -3.347 5.317 1.00 37.66 88 SER A N 1
ATOM 681 C CA . SER A 1 88 ? 20.159 -4.759 5.761 1.00 37.66 88 SER A CA 1
ATOM 682 C C . SER A 1 88 ? 20.101 -5.700 4.558 1.00 37.66 88 SER A C 1
ATOM 684 O O . SER A 1 88 ? 19.064 -6.266 4.221 1.00 37.66 88 SER A O 1
ATOM 686 N N . LEU A 1 89 ? 21.251 -5.907 3.919 1.00 39.34 89 LEU A N 1
ATOM 687 C CA . LEU A 1 89 ? 21.486 -7.115 3.134 1.00 39.34 89 LEU A CA 1
ATOM 688 C C . LEU A 1 89 ? 22.174 -8.136 4.046 1.00 39.34 89 LEU A C 1
ATOM 690 O O . LEU A 1 89 ? 23.402 -8.165 4.126 1.00 39.34 89 LEU A O 1
ATOM 694 N N . SER A 1 90 ? 21.394 -8.966 4.743 1.00 36.25 90 SER A N 1
ATOM 695 C CA . SER A 1 90 ? 21.895 -10.225 5.304 1.00 36.25 90 SER A CA 1
ATOM 696 C C . SER A 1 90 ? 21.443 -11.410 4.433 1.00 36.25 90 SER A C 1
ATOM 698 O O . SER A 1 90 ? 20.362 -11.366 3.843 1.00 36.25 90 SER A O 1
ATOM 700 N N . PRO A 1 91 ? 22.262 -12.471 4.278 1.00 42.72 91 PRO A N 1
ATOM 701 C CA . PRO A 1 91 ? 22.112 -13.483 3.223 1.00 42.72 91 PRO A CA 1
ATOM 702 C C . PRO A 1 91 ? 21.042 -14.553 3.521 1.00 42.72 91 PRO A C 1
ATOM 704 O O . PRO A 1 91 ? 21.130 -15.676 3.029 1.00 42.72 91 PRO A O 1
ATOM 707 N N . GLU A 1 92 ? 20.040 -14.249 4.345 1.00 40.41 92 GLU A N 1
ATOM 708 C CA . GLU A 1 92 ? 19.091 -15.238 4.884 1.00 40.41 92 GLU A CA 1
ATOM 709 C C . GLU A 1 92 ? 17.801 -15.380 4.053 1.00 40.41 92 GLU A C 1
ATOM 711 O O . GLU A 1 92 ? 16.862 -16.067 4.457 1.00 40.41 92 GLU A O 1
ATOM 716 N N . THR A 1 93 ? 17.762 -14.801 2.849 1.00 48.12 93 THR A N 1
ATOM 717 C CA . THR A 1 93 ? 16.584 -14.710 1.961 1.00 48.12 93 THR A CA 1
ATOM 718 C C . THR A 1 93 ? 15.972 -16.061 1.548 1.00 48.12 93 THR A C 1
ATOM 720 O O . THR A 1 93 ? 14.892 -16.097 0.967 1.00 4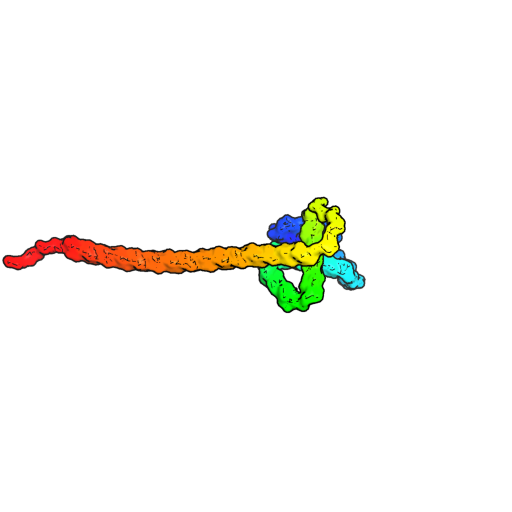8.12 93 THR A O 1
ATOM 723 N N . TYR A 1 94 ? 16.579 -17.200 1.890 1.00 44.28 94 TYR A N 1
ATOM 724 C CA . TYR A 1 94 ? 15.983 -18.517 1.641 1.00 44.28 94 TYR A CA 1
ATOM 725 C C . TYR A 1 94 ? 14.892 -18.921 2.662 1.00 44.28 94 TYR A C 1
ATOM 727 O O . TYR A 1 94 ? 14.156 -19.871 2.419 1.00 44.28 94 TYR A O 1
ATOM 735 N N . GLY A 1 95 ? 14.735 -18.192 3.779 1.00 42.97 95 GLY A N 1
ATOM 736 C CA . GLY A 1 95 ? 13.632 -18.373 4.746 1.00 42.97 95 GLY A CA 1
ATOM 737 C C . GLY A 1 95 ? 12.451 -17.402 4.570 1.00 42.97 95 GLY A C 1
ATOM 738 O O . GLY A 1 95 ? 11.553 -17.354 5.407 1.00 42.97 95 GLY A O 1
ATOM 739 N N . ASN A 1 96 ? 12.472 -16.591 3.510 1.00 54.25 96 ASN A N 1
ATOM 740 C CA . ASN A 1 96 ? 11.754 -15.318 3.406 1.00 54.25 96 ASN A CA 1
ATOM 741 C C . ASN A 1 96 ? 10.226 -15.432 3.242 1.00 54.25 96 ASN A C 1
ATOM 743 O O . ASN A 1 96 ? 9.530 -14.481 3.566 1.00 54.25 96 ASN A O 1
ATOM 747 N N . PHE A 1 97 ? 9.681 -16.578 2.827 1.00 48.69 97 PHE A N 1
ATOM 748 C CA . PHE A 1 97 ? 8.238 -16.707 2.577 1.00 48.69 97 PHE A CA 1
ATOM 749 C C . PHE A 1 97 ? 7.381 -16.560 3.851 1.00 48.69 97 PHE A C 1
ATOM 751 O O . PHE A 1 97 ? 6.350 -15.894 3.822 1.00 48.69 97 PHE A O 1
ATOM 758 N N . ASP A 1 98 ? 7.824 -17.124 4.985 1.00 56.59 98 ASP A N 1
ATOM 759 C CA . ASP A 1 98 ? 7.108 -17.028 6.276 1.00 56.59 98 ASP A CA 1
ATOM 760 C C . ASP A 1 98 ? 7.237 -15.624 6.892 1.00 56.59 98 ASP A C 1
ATOM 762 O O . ASP A 1 98 ? 6.326 -15.100 7.526 1.00 56.59 98 ASP A O 1
ATOM 766 N N . SER A 1 99 ? 8.378 -14.975 6.667 1.00 56.03 99 SER A N 1
ATOM 767 C CA . SER A 1 99 ? 8.632 -13.602 7.110 1.00 56.03 99 SER A CA 1
ATOM 768 C C . SER A 1 99 ? 7.863 -12.576 6.267 1.00 56.03 99 SER A C 1
ATOM 770 O O . SER A 1 99 ? 7.386 -11.572 6.798 1.00 56.03 99 SER A O 1
ATOM 772 N N . GLN A 1 100 ? 7.722 -12.832 4.961 1.00 53.50 100 GLN A N 1
ATOM 773 C CA . GLN A 1 100 ? 6.955 -12.017 4.013 1.00 53.50 100 GLN A CA 1
ATOM 774 C C . GLN A 1 100 ? 5.452 -12.103 4.284 1.00 53.50 100 GLN A C 1
ATOM 776 O O . GLN A 1 100 ? 4.795 -11.067 4.375 1.00 53.50 100 GLN A O 1
ATOM 781 N N . SER A 1 101 ? 4.918 -13.311 4.487 1.00 58.88 101 SER A N 1
ATOM 782 C CA . SER A 1 101 ? 3.505 -13.507 4.828 1.00 58.88 101 SER A CA 1
ATOM 783 C C . SER A 1 101 ? 3.145 -12.868 6.173 1.00 58.88 101 SER A C 1
ATOM 785 O O . SER A 1 101 ? 2.116 -12.203 6.274 1.00 58.88 101 SER A O 1
ATOM 787 N N . ARG A 1 102 ? 4.026 -12.955 7.182 1.00 59.78 102 ARG A N 1
ATOM 788 C CA . ARG A 1 102 ? 3.851 -12.259 8.472 1.00 59.78 102 ARG A CA 1
ATOM 789 C C . ARG A 1 102 ? 3.791 -10.743 8.340 1.00 59.78 102 ARG A C 1
ATOM 791 O O . ARG A 1 102 ? 2.998 -10.112 9.026 1.00 59.78 102 ARG A O 1
ATOM 798 N N . ARG A 1 103 ? 4.623 -10.146 7.483 1.00 60.06 103 ARG A N 1
ATOM 799 C CA . ARG A 1 103 ? 4.654 -8.686 7.302 1.00 60.06 103 ARG A CA 1
ATOM 800 C C . ARG A 1 103 ? 3.384 -8.179 6.621 1.00 60.06 103 ARG A C 1
ATOM 802 O O . ARG A 1 103 ? 2.872 -7.129 6.985 1.00 60.06 103 ARG A O 1
ATOM 809 N N . TYR A 1 104 ? 2.864 -8.949 5.670 1.00 61.41 104 TYR A N 1
ATOM 810 C CA . TYR A 1 104 ? 1.583 -8.662 5.040 1.00 61.41 104 TYR A CA 1
ATOM 811 C C . TYR A 1 104 ? 0.410 -8.809 6.024 1.00 61.41 104 TYR A C 1
ATOM 813 O O . TYR A 1 104 ? -0.444 -7.933 6.093 1.00 61.41 104 TYR A O 1
ATOM 821 N N . TYR A 1 105 ? 0.417 -9.872 6.836 1.00 64.62 105 TYR A N 1
ATOM 822 C CA . TYR A 1 105 ? -0.578 -10.089 7.889 1.00 64.62 105 TYR A CA 1
ATOM 823 C C . TYR A 1 105 ? -0.583 -8.955 8.928 1.00 64.62 105 TYR A C 1
ATOM 825 O O . TYR A 1 105 ? -1.641 -8.481 9.326 1.00 64.62 105 TYR A O 1
ATOM 833 N N . PHE A 1 106 ? 0.596 -8.454 9.300 1.00 63.62 106 PHE A N 1
ATOM 834 C CA . PHE A 1 106 ? 0.725 -7.315 10.209 1.00 63.62 106 PHE A CA 1
ATOM 835 C C . PHE A 1 106 ? 0.090 -6.036 9.634 1.00 63.62 106 PHE A C 1
ATOM 837 O O . PHE A 1 106 ? -0.650 -5.349 10.328 1.00 63.62 106 PHE A O 1
ATOM 844 N N . LEU A 1 107 ? 0.300 -5.755 8.341 1.00 65.88 107 LEU A N 1
ATOM 845 C CA . LEU A 1 107 ? -0.329 -4.613 7.662 1.00 65.88 107 LEU A CA 1
ATOM 846 C C . LEU A 1 107 ? -1.858 -4.739 7.556 1.00 65.88 107 LEU A C 1
ATOM 848 O O . LEU A 1 107 ? -2.541 -3.714 7.494 1.00 65.88 107 LEU A O 1
ATOM 852 N N . SER A 1 108 ? -2.391 -5.967 7.510 1.00 65.62 108 SER A N 1
ATOM 853 C CA . SER A 1 108 ? -3.836 -6.209 7.580 1.00 65.62 108 SER A CA 1
ATOM 854 C C . SER A 1 108 ? -4.390 -6.122 9.004 1.00 65.62 108 SER A C 1
ATOM 856 O O . SER A 1 108 ? -5.474 -5.578 9.172 1.00 65.62 108 SER A O 1
ATOM 858 N N . GLU A 1 109 ? -3.656 -6.577 10.026 1.00 63.56 109 GLU A N 1
ATOM 859 C CA . GLU A 1 109 ? -4.071 -6.441 11.434 1.00 63.56 109 GLU A CA 1
ATOM 860 C C . GLU A 1 109 ? -4.140 -4.970 11.859 1.00 63.56 109 GLU A C 1
ATOM 862 O O . GLU A 1 109 ? -5.143 -4.545 12.425 1.00 63.56 109 GLU A O 1
ATOM 867 N N . GLU A 1 110 ? -3.134 -4.158 11.512 1.00 60.38 110 GLU A N 1
ATOM 868 C CA . GLU A 1 110 ? -3.164 -2.713 11.793 1.00 60.38 110 GLU A CA 1
ATOM 869 C C . GLU A 1 110 ? -4.355 -2.008 11.112 1.00 60.38 110 GLU A C 1
ATOM 871 O O . GLU A 1 110 ? -4.843 -0.988 11.602 1.00 60.38 110 GLU A O 1
ATOM 876 N N . ALA A 1 111 ? -4.835 -2.536 9.979 1.00 59.78 111 ALA A N 1
ATOM 877 C CA . ALA A 1 111 ? -6.026 -2.026 9.304 1.00 59.78 111 ALA A CA 1
ATOM 878 C C . ALA A 1 111 ? -7.316 -2.422 10.041 1.00 59.78 111 ALA A C 1
ATOM 880 O O . ALA A 1 111 ? -8.194 -1.583 10.232 1.00 59.78 111 ALA A O 1
ATOM 881 N N . GLU A 1 112 ? -7.406 -3.672 10.496 1.00 68.31 112 GLU A N 1
ATOM 882 C CA . GLU A 1 112 ? -8.566 -4.193 11.224 1.00 68.31 112 GLU A CA 1
ATOM 883 C C . GLU A 1 112 ? -8.738 -3.500 12.588 1.00 68.31 112 GLU A C 1
ATOM 885 O O . GLU A 1 112 ? -9.845 -3.095 12.941 1.00 68.31 112 GLU A O 1
ATOM 890 N N . GLU A 1 113 ? -7.642 -3.230 13.307 1.00 69.31 113 GLU A N 1
ATOM 891 C CA . GLU A 1 113 ? -7.672 -2.437 14.547 1.00 69.31 113 GLU A CA 1
ATOM 892 C C . GLU A 1 113 ? -8.191 -1.005 14.319 1.00 69.31 113 GLU A C 1
ATOM 894 O O . GLU A 1 113 ? -8.917 -0.449 15.154 1.00 69.31 113 GLU A O 1
ATOM 899 N N . GLY A 1 114 ? -7.846 -0.398 13.178 1.00 75.69 114 GLY A N 1
ATOM 900 C CA . GLY A 1 114 ? -8.347 0.917 12.776 1.00 75.69 114 GLY A CA 1
ATOM 901 C C . GLY A 1 114 ? -9.861 0.922 12.553 1.00 75.69 114 GLY A C 1
ATOM 902 O O . GLY A 1 114 ? -10.560 1.806 13.062 1.00 75.69 114 GLY A O 1
ATOM 903 N N . ASP A 1 115 ? -10.372 -0.091 11.856 1.00 80.19 115 ASP A N 1
ATOM 904 C CA . ASP A 1 115 ? -11.802 -0.258 11.586 1.00 80.19 115 ASP A CA 1
ATOM 905 C C . ASP A 1 115 ? -12.597 -0.536 12.874 1.00 80.19 115 ASP A C 1
ATOM 907 O O . ASP A 1 115 ? -13.661 0.056 13.093 1.00 80.19 115 ASP A O 1
ATOM 911 N N . GLU A 1 116 ? -12.065 -1.358 13.785 1.00 84.88 116 GLU A N 1
ATOM 912 C CA . GLU A 1 116 ? -12.678 -1.617 15.094 1.00 84.88 116 GLU A CA 1
ATOM 913 C C . GLU A 1 116 ? -12.759 -0.352 15.963 1.00 84.88 116 GLU A C 1
ATOM 915 O O . GLU A 1 116 ? -13.787 -0.083 16.603 1.00 84.88 116 GLU A O 1
ATOM 920 N N . LEU A 1 117 ? -11.691 0.454 15.984 1.00 84.81 117 LEU A N 1
ATOM 921 C CA . LEU A 1 117 ? -11.671 1.738 16.688 1.00 84.81 117 LEU A CA 1
ATOM 922 C C . LEU A 1 117 ? -12.686 2.716 16.093 1.00 84.81 117 LEU A C 1
ATOM 924 O O . LEU A 1 117 ? -13.417 3.377 16.839 1.00 84.81 117 LEU A O 1
ATOM 928 N N . GLN A 1 118 ? -12.777 2.786 14.764 1.00 86.62 118 GLN A N 1
ATOM 929 C CA . GLN A 1 118 ? -13.750 3.629 14.077 1.00 86.62 118 GLN A CA 1
ATOM 930 C C . GLN A 1 118 ? -15.188 3.196 14.390 1.00 86.62 118 GLN A C 1
ATOM 932 O O . GLN A 1 118 ? -16.038 4.041 14.689 1.00 86.62 118 GLN A O 1
ATOM 937 N N . GLN A 1 119 ? -15.461 1.891 14.397 1.00 91.25 119 GLN A N 1
ATOM 938 C CA . GLN A 1 119 ? -16.773 1.356 14.746 1.00 91.25 119 GLN A CA 1
ATOM 939 C C . GLN A 1 119 ? -17.145 1.670 16.204 1.00 91.25 119 GLN A C 1
ATOM 941 O O . GLN A 1 119 ? -18.260 2.121 16.475 1.00 91.25 119 GLN A O 1
ATOM 946 N N . ARG A 1 120 ? -16.195 1.547 17.141 1.00 92.94 120 ARG A N 1
ATOM 947 C CA . ARG A 1 120 ? -16.403 1.949 18.543 1.00 92.94 120 ARG A CA 1
ATOM 948 C C . ARG A 1 120 ? -16.708 3.435 18.706 1.00 92.94 120 ARG A C 1
ATOM 950 O O . ARG A 1 120 ? -17.542 3.787 19.540 1.00 92.94 120 ARG A O 1
ATOM 957 N N . CYS A 1 121 ? -16.050 4.304 17.942 1.00 93.06 121 CYS A N 1
ATOM 958 C CA . CYS A 1 121 ? -16.343 5.737 17.961 1.00 93.06 121 CYS A CA 1
ATOM 959 C C . CYS A 1 121 ? -17.788 6.016 17.528 1.00 93.06 121 CYS A C 1
ATOM 961 O O . CYS A 1 121 ? -18.502 6.727 18.235 1.00 93.06 121 CYS A O 1
ATOM 963 N N . LEU A 1 122 ? -18.246 5.397 16.434 1.00 95.19 122 LEU A N 1
ATOM 964 C CA . LEU A 1 122 ? -19.626 5.540 15.954 1.00 95.19 122 LEU A CA 1
ATOM 965 C C . LEU A 1 122 ? -20.655 5.060 16.990 1.00 95.19 122 LEU A C 1
ATOM 967 O O . LEU A 1 122 ? -21.676 5.717 17.211 1.00 95.19 122 LEU A O 1
ATOM 971 N N . ASP A 1 123 ? -20.386 3.941 17.663 1.00 95.62 123 ASP A N 1
ATOM 972 C CA . ASP A 1 123 ? -21.270 3.417 18.709 1.00 95.62 123 ASP A CA 1
ATOM 973 C C . ASP A 1 123 ? -21.345 4.352 19.928 1.00 95.62 123 ASP A C 1
ATOM 975 O O . ASP A 1 123 ? -22.433 4.596 20.465 1.00 95.62 123 ASP A O 1
ATOM 979 N N . LEU A 1 124 ? -20.209 4.922 20.345 1.00 95.44 124 LEU A N 1
ATOM 980 C CA . LEU A 1 124 ? -20.148 5.896 21.439 1.00 95.44 124 LEU A CA 1
ATOM 981 C C . LEU A 1 124 ? -20.893 7.194 21.102 1.00 95.44 124 LEU A C 1
ATOM 983 O O . LEU A 1 124 ? -21.635 7.705 21.943 1.00 95.44 124 LEU A O 1
ATOM 987 N N . GLU A 1 125 ? -20.756 7.710 19.880 1.00 94.44 125 GLU A N 1
ATOM 988 C CA . GLU A 1 125 ? -21.509 8.883 19.412 1.00 94.44 125 GLU A CA 1
ATOM 989 C C . GLU A 1 125 ? -23.022 8.644 19.475 1.00 94.44 125 GLU A C 1
ATOM 991 O O . GLU A 1 125 ? -23.788 9.506 19.920 1.00 94.44 125 GLU A O 1
ATOM 996 N N . ARG A 1 126 ? -23.460 7.439 19.101 1.00 96.00 126 ARG A N 1
ATOM 997 C CA . ARG A 1 126 ? -24.871 7.048 19.148 1.00 96.00 126 ARG A CA 1
ATOM 998 C C . ARG A 1 126 ? -25.399 6.965 20.580 1.00 96.00 126 ARG A C 1
ATOM 1000 O O . ARG A 1 126 ? -26.506 7.432 20.849 1.00 96.00 126 ARG A O 1
ATOM 1007 N N . GLN A 1 127 ? -24.609 6.427 21.511 1.00 95.88 127 GLN A N 1
ATOM 1008 C CA . GLN A 1 127 ? -24.963 6.415 22.935 1.00 95.88 127 GLN A CA 1
ATOM 1009 C C . GLN A 1 127 ? -25.049 7.826 23.524 1.00 95.88 127 GLN A C 1
ATOM 1011 O O . GLN A 1 127 ? -25.979 8.116 24.278 1.00 95.88 127 GLN A O 1
ATOM 1016 N N . LEU A 1 128 ? -24.121 8.719 23.164 1.00 95.69 128 LEU A N 1
ATOM 1017 C CA . LEU A 1 128 ? -24.158 10.117 23.601 1.00 95.69 128 LEU A CA 1
ATOM 1018 C C . LEU A 1 128 ? -25.419 10.836 23.114 1.00 95.69 128 LEU A C 1
ATOM 1020 O O . LEU A 1 128 ? -26.017 11.588 23.885 1.00 95.69 128 LEU A O 1
ATOM 1024 N N . MET A 1 129 ? -25.849 10.583 21.873 1.00 95.19 129 MET A N 1
ATOM 1025 C CA . MET A 1 129 ? -27.094 11.137 21.332 1.00 95.19 129 MET A CA 1
ATOM 1026 C C . MET A 1 129 ? -28.313 10.684 22.149 1.00 95.19 129 MET A C 1
ATOM 1028 O O . MET A 1 129 ? -29.093 11.526 22.591 1.00 95.19 129 MET A O 1
ATOM 1032 N N . LEU A 1 130 ? -28.438 9.382 22.424 1.00 96.12 130 LEU A N 1
ATOM 1033 C CA . LEU A 1 130 ? -29.556 8.834 23.204 1.00 96.12 130 LEU A CA 1
ATOM 1034 C C . LEU A 1 130 ? -29.597 9.394 24.634 1.00 96.12 130 LEU A C 1
ATOM 1036 O O . LEU A 1 130 ? -30.641 9.847 25.101 1.00 96.12 130 LEU A O 1
ATOM 1040 N N . LEU A 1 131 ? -28.450 9.428 25.319 1.00 95.56 131 LEU A N 1
ATOM 1041 C CA . LEU A 1 131 ? -28.349 9.991 26.670 1.00 95.56 131 LEU A CA 1
ATOM 1042 C C . LEU A 1 131 ? -28.650 11.495 26.696 1.00 95.56 131 LEU A C 1
ATOM 1044 O O . LEU A 1 131 ? -29.226 12.000 27.660 1.00 95.56 131 LEU A O 1
ATOM 1048 N N . SER A 1 132 ? -28.263 12.224 25.648 1.00 95.56 132 SER A N 1
ATOM 1049 C CA . SER A 1 132 ? -28.599 13.639 25.474 1.00 95.56 132 SER A CA 1
ATOM 1050 C C . SER A 1 132 ? -30.113 13.852 25.375 1.00 95.56 132 SER A C 1
ATOM 1052 O O . SER A 1 132 ? -30.650 14.716 26.071 1.00 95.56 132 SER A O 1
ATOM 1054 N N . GLU A 1 133 ? -30.802 13.055 24.556 1.00 96.50 133 GLU A N 1
ATOM 1055 C CA . GLU A 1 133 ? -32.262 13.111 24.407 1.00 96.50 133 GLU A CA 1
ATOM 1056 C C . GLU A 1 133 ? -32.979 12.774 25.719 1.00 96.50 133 GLU A C 1
ATOM 1058 O O . GLU A 1 133 ? -33.863 13.516 26.154 1.00 96.50 133 GLU A O 1
ATOM 1063 N N . GLU A 1 134 ? -32.556 11.710 26.406 1.00 95.31 134 GLU A N 1
ATOM 1064 C CA . GLU A 1 134 ? -33.131 11.319 27.696 1.00 95.31 134 GLU A CA 1
ATOM 1065 C C . GLU A 1 134 ? -32.920 12.409 28.754 1.00 95.31 134 GLU A C 1
ATOM 1067 O O . GLU A 1 134 ? -33.863 12.810 29.441 1.00 95.31 134 GLU A O 1
ATOM 1072 N N . LYS A 1 135 ? -31.707 12.971 28.843 1.00 95.12 135 LYS A N 1
ATOM 1073 C CA . LYS A 1 135 ? -31.410 14.095 29.740 1.00 95.12 135 LYS A CA 1
ATOM 1074 C C . LYS A 1 135 ? -32.299 15.299 29.436 1.00 95.12 135 LYS A C 1
ATOM 1076 O O . LYS A 1 135 ? -32.746 15.968 30.368 1.00 95.12 135 LYS A O 1
ATOM 1081 N N . GLN A 1 136 ? -32.549 15.597 28.163 1.00 95.69 136 GLN A N 1
ATOM 1082 C CA . GLN A 1 136 ? -33.409 16.707 27.763 1.00 95.69 136 GLN A CA 1
ATOM 1083 C C . GLN A 1 136 ? -34.873 16.445 28.141 1.00 95.69 136 GLN A C 1
ATOM 1085 O O . GLN A 1 136 ? -35.519 17.336 28.694 1.00 95.69 136 GLN A O 1
ATOM 1090 N N . SER A 1 137 ? -35.363 15.221 27.934 1.00 95.38 137 SER A N 1
ATOM 1091 C CA . SER A 1 137 ? -36.702 14.789 28.351 1.00 95.38 137 SER A CA 1
ATOM 1092 C C . SER A 1 137 ? -36.880 14.893 29.869 1.00 95.38 137 SER A C 1
ATOM 1094 O O . SER A 1 137 ? -37.806 15.544 30.352 1.00 95.38 137 SER A O 1
ATOM 1096 N N . LEU A 1 138 ? -35.942 14.338 30.641 1.00 93.88 138 LEU A N 1
ATOM 1097 C CA . LEU A 1 138 ? -35.960 14.404 32.104 1.00 93.88 138 LEU A CA 1
ATOM 1098 C C . LEU A 1 138 ? -35.834 15.840 32.624 1.00 93.88 138 LEU A C 1
ATOM 1100 O O . LEU A 1 138 ? -36.413 16.175 33.659 1.00 93.88 138 LEU A O 1
ATOM 1104 N N . ALA A 1 139 ? -35.082 16.703 31.935 1.00 93.94 139 ALA A N 1
ATOM 1105 C CA . ALA A 1 139 ? -34.982 18.116 32.283 1.00 93.94 139 ALA A CA 1
ATOM 1106 C C . ALA A 1 139 ? -36.309 18.854 32.051 1.00 93.94 139 ALA A C 1
ATOM 1108 O O . ALA A 1 139 ? -36.707 19.656 32.898 1.00 93.94 139 ALA A O 1
ATOM 1109 N N . GLN A 1 140 ? -37.010 18.562 30.950 1.00 93.44 140 GLN A N 1
ATOM 1110 C CA . GLN A 1 140 ? -38.345 19.102 30.676 1.00 93.44 140 GLN A CA 1
ATOM 1111 C C . GLN A 1 140 ? -39.368 18.623 31.711 1.00 93.44 140 GLN A C 1
ATOM 1113 O O . GLN A 1 140 ? -40.119 19.436 32.252 1.00 93.44 140 GLN A O 1
ATOM 1118 N N . GLU A 1 141 ? -39.363 17.333 32.047 1.00 91.88 141 GLU A N 1
ATOM 1119 C CA . GLU A 1 141 ? -40.255 16.777 33.066 1.00 91.88 141 GLU A CA 1
ATOM 1120 C C . GLU A 1 141 ? -39.987 17.391 34.449 1.00 91.88 141 GLU A C 1
ATOM 1122 O O . GLU A 1 141 ? -40.914 17.849 35.120 1.00 91.88 141 GLU A O 1
ATOM 1127 N N . ASN A 1 142 ? -38.716 17.495 34.854 1.00 88.50 142 ASN A N 1
ATOM 1128 C CA . ASN A 1 142 ? -38.336 18.158 36.104 1.00 88.50 142 ASN A CA 1
ATOM 1129 C C . ASN A 1 142 ? -38.761 19.628 36.140 1.00 88.50 142 ASN A C 1
ATOM 1131 O O . ASN A 1 142 ? -39.200 20.105 37.187 1.00 88.50 142 ASN A O 1
ATOM 1135 N N . ALA A 1 143 ? -38.634 20.354 35.028 1.00 91.00 143 ALA A N 1
ATOM 1136 C CA . ALA A 1 143 ? -39.105 21.731 34.937 1.00 91.00 143 ALA A CA 1
ATOM 1137 C C . ALA A 1 143 ? -40.628 21.808 35.140 1.00 91.00 143 ALA A C 1
ATOM 1139 O O . ALA A 1 143 ? -41.085 22.563 35.998 1.00 91.00 143 ALA A O 1
ATOM 1140 N N . GLY A 1 144 ? -41.400 20.956 34.457 1.00 89.06 144 GLY A N 1
ATOM 1141 C CA . GLY A 1 144 ? -42.857 20.900 34.611 1.00 89.06 144 GLY A CA 1
ATOM 1142 C C . GLY A 1 144 ? -43.307 20.510 36.025 1.00 89.06 144 GLY A C 1
ATOM 1143 O O . GLY A 1 144 ? -44.248 21.090 36.568 1.00 89.06 144 GLY A O 1
ATOM 1144 N N . LEU A 1 145 ? -42.619 19.567 36.675 1.00 87.31 145 LEU A N 1
ATOM 1145 C CA . LEU A 1 145 ? -42.897 19.197 38.068 1.00 87.31 145 LEU A CA 1
ATOM 1146 C C . LEU A 1 145 ? -42.567 20.335 39.045 1.00 87.31 145 LEU A C 1
ATOM 1148 O O . LEU A 1 145 ? -43.330 20.575 39.984 1.00 87.31 145 LEU A O 1
ATOM 1152 N N . ARG A 1 146 ? -41.472 21.071 38.814 1.00 83.56 146 ARG A N 1
ATOM 1153 C CA . ARG A 1 146 ? -41.107 22.251 39.615 1.00 83.56 146 ARG A CA 1
ATOM 1154 C C . ARG A 1 146 ? -42.118 23.384 39.470 1.00 83.56 146 ARG A C 1
ATOM 1156 O O . ARG A 1 146 ? -42.468 23.984 40.479 1.00 83.56 146 ARG A O 1
ATOM 1163 N N . GLU A 1 147 ? -42.629 23.644 38.269 1.00 84.75 147 GLU A N 1
ATOM 1164 C CA . GLU A 1 147 ? -43.695 24.635 38.056 1.00 84.75 147 GLU A CA 1
ATOM 1165 C C . GLU A 1 147 ? -44.991 24.250 38.781 1.00 84.75 147 GLU A C 1
ATOM 1167 O O . GLU A 1 147 ? -45.652 25.100 39.376 1.00 84.75 147 GLU A O 1
ATOM 1172 N N . ARG A 1 148 ? -45.332 22.955 38.801 1.00 81.75 148 ARG A N 1
ATOM 1173 C CA . ARG A 1 148 ? -46.509 22.447 39.522 1.00 81.75 148 ARG A CA 1
ATOM 1174 C C . ARG A 1 148 ? -46.363 22.530 41.041 1.00 81.75 148 ARG A C 1
ATOM 1176 O O . ARG A 1 148 ? -47.345 22.847 41.701 1.00 81.75 148 ARG A O 1
ATOM 1183 N N . MET A 1 149 ? -45.171 22.278 41.588 1.00 70.94 149 MET A N 1
ATOM 1184 C CA . MET A 1 149 ? -44.892 22.478 43.020 1.00 70.94 149 MET A CA 1
ATOM 1185 C C . MET A 1 149 ? -44.717 23.954 43.405 1.00 70.94 149 MET A C 1
ATOM 1187 O O . MET A 1 149 ? -44.921 24.311 44.559 1.00 70.94 149 MET A O 1
ATOM 1191 N N . GLY A 1 150 ? -44.330 24.810 42.457 1.00 62.12 150 GLY A N 1
ATOM 1192 C CA . GLY A 1 150 ? -44.157 26.250 42.656 1.00 62.12 150 GLY A CA 1
ATOM 1193 C C . GLY A 1 150 ? -45.446 27.066 42.544 1.00 62.12 150 GLY A C 1
ATOM 1194 O O . GLY A 1 150 ? -45.412 28.269 42.795 1.00 62.12 150 GLY A O 1
ATOM 1195 N N . ARG A 1 151 ? -46.578 26.449 42.177 1.00 56.91 151 ARG A N 1
ATOM 1196 C CA . ARG A 1 151 ? -47.889 27.104 42.170 1.00 56.91 151 ARG A CA 1
ATOM 1197 C C . ARG A 1 151 ? -48.416 27.116 43.613 1.00 56.91 151 ARG A C 1
ATOM 1199 O O . ARG A 1 151 ? -48.770 26.047 44.107 1.00 56.91 151 ARG A O 1
ATOM 1206 N N . PRO A 1 152 ? -48.437 28.267 44.314 1.00 51.03 152 PRO A N 1
ATOM 1207 C CA . PRO A 1 152 ? -48.952 28.304 45.674 1.00 51.03 152 PRO A CA 1
ATOM 1208 C C . PRO A 1 152 ? -50.420 27.876 45.659 1.00 51.03 152 PRO A C 1
ATOM 1210 O O . PRO A 1 152 ? -51.189 28.317 44.799 1.00 51.03 152 PRO A O 1
ATOM 1213 N N . GLU A 1 153 ? -50.798 27.018 46.605 1.00 50.41 153 GLU A N 1
ATOM 1214 C CA . GLU A 1 153 ? -52.191 26.816 46.992 1.00 50.41 153 GLU A CA 1
ATOM 1215 C C . GLU A 1 153 ? -52.732 28.168 47.476 1.00 50.41 153 GLU A C 1
ATOM 1217 O O . GLU A 1 153 ? -52.547 28.570 48.621 1.00 50.41 153 GLU A O 1
ATOM 1222 N N . GLY A 1 154 ? -53.303 28.929 46.547 1.00 60.72 154 GLY A N 1
ATOM 1223 C CA . GLY A 1 154 ? -53.898 30.230 46.789 1.00 60.72 154 GLY A CA 1
ATOM 1224 C C . GLY A 1 154 ? -55.391 30.184 46.509 1.00 60.72 154 GLY A C 1
ATOM 1225 O O . GLY A 1 154 ? -55.791 30.091 45.354 1.00 60.72 154 GLY A O 1
ATOM 1226 N N . GLU A 1 155 ? -56.150 30.330 47.596 1.00 50.12 155 GLU A N 1
ATOM 1227 C CA . GLU A 1 155 ? -57.520 30.852 47.682 1.00 50.12 155 GLU A CA 1
ATOM 1228 C C . GLU A 1 155 ? -58.686 29.920 47.316 1.00 50.12 155 GLU A C 1
ATOM 1230 O O . GLU A 1 155 ? -58.880 29.513 46.173 1.00 50.12 155 GLU A O 1
ATOM 1235 N N . GLY A 1 156 ? -59.549 29.673 48.312 1.00 47.03 156 GLY A N 1
ATOM 1236 C CA . GLY A 1 156 ? -60.854 29.060 48.084 1.00 47.03 156 GLY A CA 1
ATOM 1237 C C . GLY A 1 156 ? -61.636 28.658 49.336 1.00 47.03 156 GLY A C 1
ATOM 1238 O O . GLY A 1 156 ? -61.884 27.472 49.500 1.00 47.03 156 GLY A O 1
ATOM 1239 N N . THR A 1 157 ? -62.048 29.665 50.125 1.00 39.97 157 THR A N 1
ATOM 1240 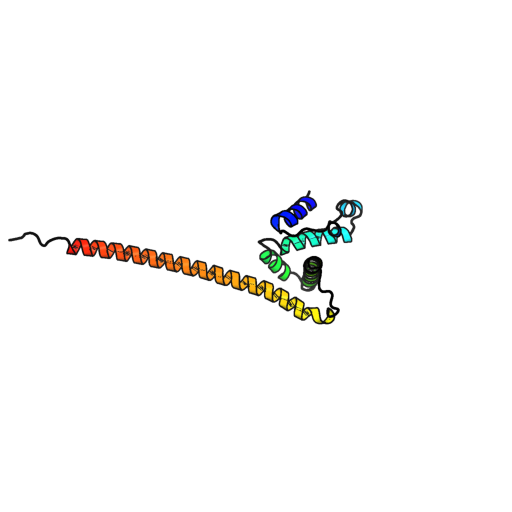C CA . THR A 1 157 ? -63.169 29.710 51.108 1.00 39.97 157 THR A CA 1
ATOM 1241 C C . THR A 1 157 ? -63.136 28.847 52.366 1.00 39.97 157 THR A C 1
ATOM 1243 O O . THR A 1 157 ? -63.171 27.606 52.252 1.00 39.97 157 THR A O 1
#

Mean predicted aligned error: 16.15 Å

Nearest PDB structures (foldseek):
  1wix-assembly1_A  TM=8.611E-01  e=1.412E-06  Mus musculus

Solvent-accessible surface area (backbone atoms only — not comparable to full-atom values): 9125 Å² total; per-residue (Å²): 109,70,66,59,54,51,52,50,42,28,40,76,71,57,69,43,80,79,53,80,89,60,57,47,51,65,64,47,32,73,77,65,62,34,65,68,34,46,45,33,45,51,48,53,52,50,52,49,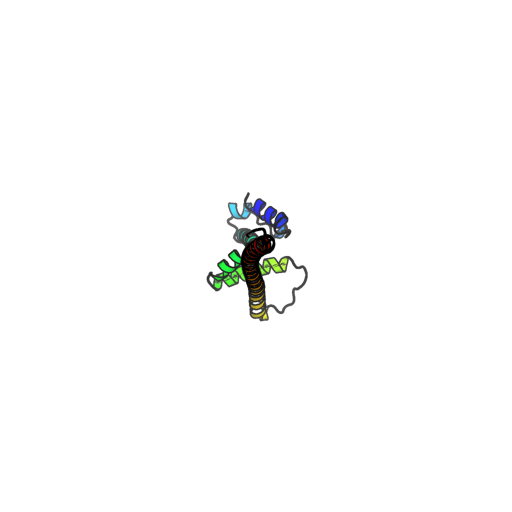44,62,61,39,98,60,14,64,68,47,51,56,53,45,71,73,48,57,70,75,55,39,52,56,50,51,52,51,53,45,54,57,61,51,71,75,45,97,78,81,92,67,94,62,70,87,63,40,68,65,58,51,52,50,53,54,49,50,60,50,48,61,47,50,54,51,51,53,52,51,52,50,52,56,54,51,52,51,51,52,51,52,52,49,52,50,51,51,52,52,49,52,51,51,48,56,52,48,55,61,71,66,54,74,94,72,87,83,134

Organism: Homo sapiens (NCBI:txid9606)

=== Feature glossary ===
Annotated list of the representations used here:

Nearest PDB structures. The Foldseek neighbor list gives the closest experimentally determined structures in the PDB, ranked by structural alignment. TM-score near 1 means near-identical fold; near 0.3 means only rough topology match. This is how one finds what a novel AlphaFold prediction most resembles in the solved-structure universe.

Foldseek 3Di. Foldseek's 3Di representation compresses backbone geometry into a per-residue letter drawn from a learned twenty-state alphabet. It captures the tertiary interaction pattern around each residue — which residues are packed against it in space, regardless of where they are in sequence.

Radius of gyrat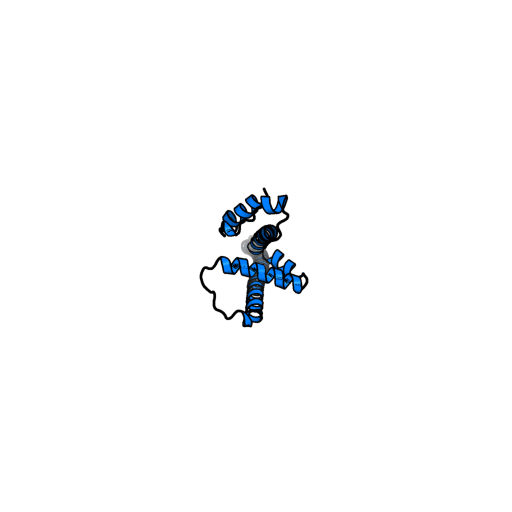ion, Cα contacts, bounding box. Radius of gyration (Rg) is the root-mean-square distance of Cα atoms from their centroid — a single number for overall size and compactness. A globular domain of N residues has Rg ≈ 2.2·N^0.38 Å; an extended or disordered chain has a much larger Rg. The Cα contact count is the number of residue pairs whose Cα atoms are within 8 Å and are more than four positions apart in sequence — a standard proxy for tertiary packing density. The bounding box is the smallest axis-aligned box enclosing all Cα atoms.

InterPro / GO / CATH / organism. The annotation block draws on four external resources. InterPro: which protein families and domains the sequence belongs to. GO: standardized terms for what the protein does, what process it participates in, and where in the cell it acts. CATH: which structural fold it has in the CATH hierarchy. Organism: the species of origin.

mmCIF coordinates. The mmCIF block holds the 3D Cartesian coordinates of each backbone atom (N, Cα, C, O) in ångströms. mmCIF is the PDB's canonical archive format — a tagged-loop text representation of the atomic model.

pLDDT. pLDDT is the predicted lDDT-Cα score: AlphaFold's confidence that the local environment of each residue (all inter-atomic distances within 15 Å) is correctly placed. It is a per-residue number between 0 and 100, with higher meaning more reliable.

Backbone torsions (φ/ψ). φ (phi) and ψ (psi) are the two rotatable backbone dihedrals per residue: φ is the C(i-1)–N–Cα–C torsion, ψ is the N–Cα–C–N(i+1) torsion, both in degrees on (−180°, 180°]. α-helical residues cluster near (−60°, −45°); β-strand residues near (−120°, +130°). A Ramachandran plot is simply a scatter of (φ, ψ) for every residue.

B-factor. For experimental (PDB) structures, the B-factor (temperature factor) quantifies the positional spread of each atom in the crystal — a combination of thermal vibration and static disorder — in units of Å². High B-factors mark flexible loops or poorly resolved regions; low B-factors mark the rigid, well-ordered core.

Secondary structure (3-state, P-SEA). SS3 is a coarse helix/strand/coil call (letters a/b/c) made by the P-SEA algorithm from inter-Cα distances and dihedrals. It is less detailed than DSSP but needs only Cα positions.

Predicted aligned error. Predicted aligned error is AlphaFold's pairwise confidence. Unlike pLDDT (per-residue), PAE is per-residue-pair and captures whether two parts of the structure are correctly placed relative to each other. Units are ångströms of expected positional error.

Solvent-accessible surface area. Solvent-accessible surface area (SASA) is the area in Å² traced out by the centre of a 1.4 Å probe sphere (a water molecule) rolled over the protein's van der Waals surface (Shrake–Rupley / Lee–Richards construction). Buried residues have near-zero SASA; fully exposed residues can exceed 200 Å². The total SASA scales roughly with the number of surface residues.

Secondary structure (8-state, DSSP). The SS8 string is DSSP's per-residue secondary-structure call. α-helix (H) means an i→i+4 H-bond ladder; β-strand (E) means the residue participates in a β-sheet; 3₁₀ (G) and π (I) are tighter and wider helices; T/S are turns/bends; '-' is loop.

Rendered structure images. Structure images are PyMOL renders from six orthogonal camera directions. Cartoon representation draws helices as coils and strands as arrows; sticks shows the backbone as bonds; surface shows the solvent-excluded envelope. Rainbow coloring maps sequence position to hue (blue→red, N→C); chain coloring assigns a distinct color per polypeptide.

Sequence. The amino-acid sequence is the protein's primary structure: the linear order of residues from the N-terminus to the C-terminus, written in one-letter code. Everything else here — the 3D coordinates, the secondary structure, the domain annotations — is ultimately a consequence of this string.

Contact-map, Ramachandran, and PAE plots. Three diagnostic plots accompany the record. The Cα contact map visualizes the tertiary structure as a 2D adjacency matrix (8 Å cutoff, sequence-local contacts suppressed). The Ramachandran plot shows the distribution of backbone (φ, ψ) torsions, with points in the α and β basins reflecting secondary structure content. The PAE plot shows AlphaFold's inter-residue confidence as a color matrix.